Protein AF-A0A3D6BZQ1-F1 (afdb_monomer_lite)

pLDDT: mean 96.12, std 4.13, range [73.62, 98.75]

Structure (mmCIF, N/CA/C/O backbone):
data_AF-A0A3D6BZQ1-F1
#
_entry.id   AF-A0A3D6BZQ1-F1
#
loop_
_atom_site.group_PDB
_atom_site.id
_atom_site.type_symbol
_atom_site.label_atom_id
_atom_site.label_alt_id
_atom_site.label_comp_id
_atom_site.label_asym_id
_atom_site.label_entity_id
_atom_site.label_seq_id
_atom_site.pdbx_PDB_ins_code
_atom_site.Cartn_x
_atom_site.Cartn_y
_atom_site.Cartn_z
_atom_site.occupancy
_atom_site.B_iso_or_equiv
_atom_site.auth_seq_id
_atom_site.auth_comp_id
_atom_site.auth_asym_id
_atom_site.auth_atom_id
_atom_site.pdbx_PDB_model_num
ATOM 1 N N . VAL A 1 1 ? -7.883 0.668 24.525 1.00 73.62 1 VAL A N 1
ATOM 2 C CA . VAL A 1 1 ? -7.044 1.878 24.300 1.00 73.62 1 VAL A CA 1
ATOM 3 C C . VAL A 1 1 ? -7.622 2.742 23.190 1.00 73.62 1 VAL A C 1
ATOM 5 O O . VAL A 1 1 ? -7.834 3.906 23.477 1.00 73.62 1 VAL A O 1
ATOM 8 N N . PHE A 1 2 ? -7.925 2.219 21.991 1.00 86.25 2 PHE A N 1
ATOM 9 C CA . PHE A 1 2 ? -8.587 3.017 20.938 1.00 86.25 2 PHE A CA 1
ATOM 10 C C . PHE A 1 2 ? -10.030 2.593 20.595 1.00 86.25 2 PHE A C 1
ATOM 12 O O . PHE A 1 2 ? -10.793 3.465 20.220 1.00 86.25 2 PHE A O 1
ATOM 19 N N . GLU A 1 3 ? -10.421 1.319 20.780 1.00 91.81 3 GLU A N 1
ATOM 20 C CA . GLU A 1 3 ? -11.824 0.839 20.642 1.00 91.81 3 GLU A CA 1
ATOM 21 C C . GLU A 1 3 ? -12.542 1.298 19.356 1.00 91.81 3 GLU A C 1
ATOM 23 O O . GLU A 1 3 ? -13.721 1.628 19.370 1.00 91.81 3 GLU A O 1
ATOM 28 N N . LEU A 1 4 ? -11.810 1.317 18.242 1.00 95.12 4 LEU A N 1
ATOM 29 C CA . LEU A 1 4 ? -12.316 1.745 16.937 1.00 95.12 4 LEU A CA 1
ATOM 30 C C . LEU A 1 4 ? -13.010 0.588 16.213 1.00 95.12 4 LEU A C 1
ATOM 32 O O . LEU A 1 4 ? -12.614 -0.572 16.373 1.00 95.12 4 LEU A O 1
ATOM 36 N N . GLU A 1 5 ? -14.004 0.914 15.389 1.00 95.50 5 GLU A N 1
ATOM 37 C CA . GLU A 1 5 ? -14.746 -0.064 14.581 1.00 95.50 5 GLU A CA 1
ATOM 38 C C . GLU A 1 5 ? -14.056 -0.360 13.236 1.00 95.50 5 GLU A C 1
ATOM 40 O O . GLU A 1 5 ? -14.208 -1.455 12.693 1.00 95.50 5 GLU A O 1
ATOM 45 N N . ASP A 1 6 ? -13.255 0.581 12.720 1.00 96.56 6 ASP A N 1
ATOM 46 C CA . ASP A 1 6 ? -12.530 0.468 11.449 1.00 96.56 6 ASP A CA 1
ATOM 47 C C . ASP A 1 6 ? -11.029 0.785 11.634 1.00 96.56 6 ASP A C 1
ATOM 49 O O . ASP A 1 6 ? -10.635 1.720 12.333 1.00 96.56 6 ASP A O 1
ATOM 53 N N . ILE A 1 7 ? -10.161 0.013 10.969 1.00 96.56 7 ILE A N 1
ATOM 54 C CA . ILE A 1 7 ? -8.700 0.208 10.977 1.00 96.56 7 ILE A CA 1
ATOM 55 C C . ILE A 1 7 ? -8.283 1.588 10.447 1.00 96.56 7 ILE A C 1
ATOM 57 O O . ILE A 1 7 ? -7.259 2.132 10.860 1.00 96.56 7 ILE A O 1
ATOM 61 N N . ASN A 1 8 ? -9.076 2.165 9.546 1.00 97.94 8 ASN A N 1
ATOM 62 C CA . ASN A 1 8 ? -8.798 3.438 8.889 1.00 97.94 8 ASN A CA 1
ATOM 63 C C . ASN A 1 8 ? -9.087 4.660 9.779 1.00 97.94 8 ASN A C 1
ATOM 65 O O . ASN A 1 8 ? -8.751 5.776 9.393 1.00 97.94 8 ASN A O 1
ATOM 69 N N . GLU A 1 9 ? -9.688 4.469 10.959 1.00 97.69 9 GLU A N 1
ATOM 70 C CA . GLU A 1 9 ? -9.904 5.528 11.958 1.00 97.69 9 GLU A CA 1
ATOM 71 C C . GLU A 1 9 ? -8.666 5.784 12.825 1.00 97.69 9 GLU A C 1
ATOM 73 O O . GLU A 1 9 ? -8.598 6.768 13.568 1.00 97.69 9 GLU A O 1
ATOM 78 N N . LEU A 1 10 ? -7.662 4.907 12.737 1.00 97.06 10 LEU A N 1
ATOM 79 C CA . LEU A 1 10 ? -6.390 5.131 13.402 1.00 97.06 10 LEU A CA 1
ATOM 80 C C . LEU A 1 10 ? -5.724 6.401 12.853 1.00 97.06 10 LEU A C 1
ATOM 82 O O . LEU A 1 10 ? -5.805 6.677 11.654 1.00 97.06 10 LEU A O 1
ATOM 86 N N . PRO A 1 11 ? -4.980 7.150 13.688 1.00 96.81 11 PRO A N 1
ATOM 87 C CA . PRO A 1 11 ? -4.222 8.321 13.252 1.00 96.81 11 PRO A CA 1
ATOM 88 C C . PRO A 1 11 ? -2.946 7.902 12.494 1.00 96.81 11 PRO A C 1
ATOM 90 O O . PRO A 1 11 ? -1.833 8.271 12.864 1.00 96.81 11 PRO A O 1
ATOM 93 N N . ILE A 1 12 ? -3.100 7.085 11.450 1.00 97.44 12 ILE A N 1
ATOM 94 C CA . ILE A 1 12 ? -2.032 6.521 10.628 1.00 97.44 12 ILE A CA 1
ATOM 95 C C . ILE A 1 12 ? -2.317 6.867 9.170 1.00 97.44 12 ILE A C 1
ATOM 97 O O . ILE A 1 12 ? -3.405 6.642 8.652 1.00 97.44 12 ILE A O 1
ATOM 101 N N . SER A 1 13 ? -1.308 7.402 8.491 1.00 98.00 13 SER A N 1
ATOM 102 C CA . SER A 1 13 ? -1.328 7.617 7.046 1.00 98.00 13 SER A CA 1
ATOM 103 C C . SER A 1 13 ? -0.323 6.691 6.372 1.00 98.00 13 SER A C 1
ATOM 105 O O . SER A 1 13 ? 0.793 6.527 6.862 1.00 98.00 13 SER A O 1
ATOM 107 N N . PHE A 1 14 ? -0.709 6.119 5.231 1.00 98.38 14 PHE A N 1
ATOM 108 C CA . PHE A 1 14 ? 0.153 5.266 4.417 1.00 98.38 14 PHE A CA 1
ATOM 109 C C . PHE A 1 14 ? 0.646 6.038 3.191 1.00 98.38 14 PHE A C 1
ATOM 111 O O . PHE A 1 14 ? -0.140 6.366 2.301 1.00 98.38 14 PHE A O 1
ATOM 118 N N . ASP A 1 15 ? 1.948 6.308 3.154 1.00 98.31 15 ASP A N 1
ATOM 119 C CA . ASP A 1 15 ? 2.666 6.844 1.995 1.00 98.31 15 ASP A CA 1
ATOM 120 C C . ASP A 1 15 ? 3.814 5.885 1.659 1.00 98.31 15 ASP A C 1
ATOM 122 O O . ASP A 1 15 ? 4.794 5.777 2.399 1.00 98.31 15 ASP A O 1
ATOM 126 N N . ILE A 1 16 ? 3.618 5.074 0.619 1.00 98.06 16 ILE A N 1
ATOM 127 C CA . ILE A 1 16 ? 4.404 3.870 0.347 1.00 98.06 16 ILE A CA 1
ATOM 128 C C . ILE A 1 16 ? 5.165 4.025 -0.970 1.00 98.06 16 ILE A C 1
ATOM 130 O O . ILE A 1 16 ? 4.582 4.129 -2.052 1.00 98.06 16 ILE A O 1
ATOM 134 N N . GLY A 1 17 ? 6.492 3.949 -0.872 1.00 98.06 17 GLY A N 1
ATOM 135 C CA . GLY A 1 17 ? 7.375 3.728 -2.011 1.00 98.06 17 GLY A CA 1
ATOM 136 C C . GLY A 1 17 ? 7.411 2.251 -2.405 1.00 98.06 17 GLY A C 1
ATOM 137 O O . GLY A 1 17 ? 7.542 1.389 -1.535 1.00 98.06 17 GLY A O 1
ATOM 138 N N . TRP A 1 18 ? 7.338 1.943 -3.701 1.00 98.00 18 TRP A N 1
ATOM 139 C CA . TRP A 1 18 ? 7.450 0.566 -4.195 1.00 98.00 18 TRP A CA 1
ATOM 140 C C . TRP A 1 18 ? 8.442 0.449 -5.358 1.00 98.00 18 TRP A C 1
ATOM 142 O O . TRP A 1 18 ? 8.765 1.432 -6.024 1.00 98.00 18 TRP A O 1
ATOM 152 N N . TYR A 1 19 ? 8.943 -0.769 -5.588 1.00 96.44 19 TYR A N 1
ATOM 153 C CA . TYR A 1 19 ? 9.867 -1.049 -6.692 1.00 96.44 19 TYR A CA 1
ATOM 154 C C . TYR A 1 19 ? 9.674 -2.449 -7.284 1.00 96.44 19 TYR A C 1
ATOM 156 O O . TYR A 1 19 ? 9.537 -2.601 -8.493 1.00 96.44 19 TYR A O 1
ATOM 164 N N . GLU A 1 20 ? 9.636 -3.483 -6.442 1.00 97.75 20 GLU A N 1
ATOM 165 C CA . GLU A 1 20 ? 9.579 -4.881 -6.881 1.00 97.75 20 GLU A CA 1
ATOM 166 C C . GLU A 1 20 ? 8.292 -5.596 -6.433 1.00 97.75 20 GLU A C 1
ATOM 168 O O . GLU A 1 20 ? 7.389 -4.998 -5.845 1.00 97.75 20 GLU A O 1
ATOM 173 N N . GLN A 1 21 ? 8.164 -6.879 -6.767 1.00 98.00 21 GLN A N 1
ATOM 174 C CA . GLN A 1 21 ? 6.901 -7.615 -6.680 1.00 98.00 21 GLN A CA 1
ATOM 175 C C . GLN A 1 21 ? 6.503 -7.952 -5.238 1.00 98.00 21 GLN A C 1
ATOM 177 O O . GLN A 1 21 ? 5.313 -8.099 -4.960 1.00 98.00 21 GLN A O 1
ATOM 182 N N . LYS A 1 22 ? 7.445 -8.038 -4.291 1.00 97.75 22 LYS A N 1
ATOM 183 C CA . LYS A 1 22 ? 7.102 -8.213 -2.873 1.00 97.75 22 LYS A CA 1
ATOM 184 C C . LYS A 1 22 ? 6.382 -6.980 -2.334 1.00 97.75 22 LYS A C 1
ATOM 186 O O . LYS A 1 22 ? 5.440 -7.148 -1.567 1.00 97.75 22 LYS A O 1
ATOM 191 N N . ALA A 1 23 ? 6.729 -5.77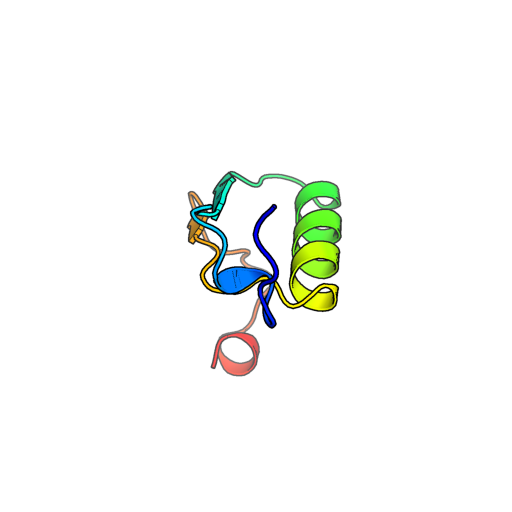0 -2.778 1.00 98.06 23 ALA A N 1
ATOM 192 C CA . ALA A 1 23 ? 5.954 -4.573 -2.442 1.00 98.06 23 ALA A CA 1
ATOM 193 C C . ALA A 1 23 ? 4.502 -4.660 -2.955 1.00 98.06 23 ALA A C 1
ATOM 195 O O . ALA A 1 23 ? 3.578 -4.257 -2.250 1.00 98.06 23 ALA A O 1
ATOM 196 N N . VAL A 1 24 ? 4.277 -5.269 -4.127 1.00 98.06 24 VAL A N 1
ATOM 197 C CA . VAL A 1 24 ? 2.922 -5.552 -4.637 1.00 98.06 24 VAL A CA 1
ATOM 198 C C . VAL A 1 24 ? 2.197 -6.561 -3.742 1.00 98.06 24 VAL A C 1
ATOM 200 O O . VAL A 1 24 ? 1.035 -6.352 -3.410 1.00 98.06 24 VAL A O 1
ATOM 203 N N . ALA A 1 25 ? 2.873 -7.622 -3.293 1.00 98.62 25 ALA A N 1
ATOM 204 C CA . ALA A 1 25 ? 2.284 -8.593 -2.369 1.00 98.62 25 ALA A CA 1
ATOM 20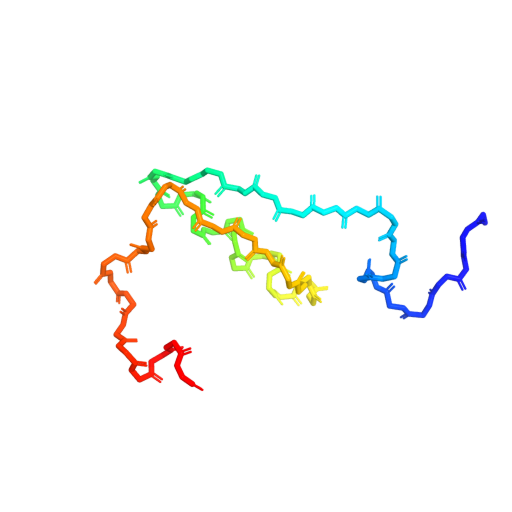5 C C . ALA A 1 25 ? 1.870 -7.947 -1.033 1.00 98.62 25 ALA A C 1
ATOM 207 O O . ALA A 1 25 ? 0.779 -8.216 -0.532 1.00 98.62 25 ALA A O 1
ATOM 208 N N . VAL A 1 26 ? 2.700 -7.052 -0.487 1.00 98.50 26 VAL A N 1
ATOM 209 C CA . VAL A 1 26 ? 2.370 -6.281 0.723 1.00 98.50 26 VAL A CA 1
ATOM 210 C C . VAL A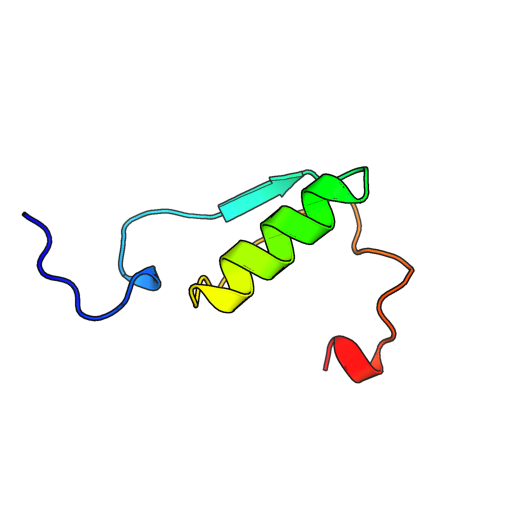 1 26 ? 1.184 -5.350 0.474 1.00 98.50 26 VAL A C 1
ATOM 212 O O . VAL A 1 26 ? 0.271 -5.310 1.294 1.00 98.50 26 VAL A O 1
ATOM 215 N N . LEU A 1 27 ? 1.149 -4.649 -0.663 1.00 98.19 27 LEU A N 1
ATOM 216 C CA . LEU A 1 27 ? 0.015 -3.800 -1.032 1.00 98.19 27 LEU A CA 1
ATOM 217 C C . LEU A 1 27 ? -1.291 -4.604 -1.081 1.00 98.19 27 LEU A C 1
ATOM 219 O O . LEU A 1 27 ? -2.281 -4.194 -0.483 1.00 98.19 27 LEU A O 1
ATOM 223 N N . LEU A 1 28 ? -1.291 -5.771 -1.730 1.00 98.31 28 LEU A N 1
ATOM 224 C CA . LEU A 1 28 ? -2.464 -6.647 -1.791 1.00 98.31 28 LEU A CA 1
ATOM 225 C C . LEU A 1 28 ? -2.882 -7.160 -0.406 1.00 98.31 28 LEU A C 1
ATOM 227 O O . LEU A 1 28 ? -4.076 -7.255 -0.133 1.00 98.31 28 LEU A O 1
ATOM 231 N N . ALA A 1 29 ? -1.927 -7.441 0.483 1.00 98.75 29 ALA A N 1
ATOM 232 C CA . ALA A 1 29 ? -2.225 -7.821 1.861 1.00 98.75 29 ALA A CA 1
ATOM 233 C C . ALA A 1 29 ? -2.890 -6.674 2.644 1.00 98.75 29 ALA A C 1
ATOM 235 O O . ALA A 1 29 ? -3.872 -6.904 3.344 1.00 98.75 29 ALA A O 1
ATOM 236 N N . LEU A 1 30 ? -2.409 -5.436 2.494 1.00 98.56 30 LEU A N 1
ATOM 237 C CA . LEU A 1 30 ? -3.025 -4.256 3.115 1.00 98.56 30 LEU A CA 1
ATOM 238 C C . LEU A 1 30 ? -4.448 -4.021 2.592 1.00 98.56 30 LEU A C 1
ATOM 240 O O . LEU A 1 30 ? -5.357 -3.774 3.383 1.00 98.56 30 LEU A O 1
ATOM 244 N N . LEU A 1 31 ? -4.654 -4.161 1.279 1.00 98.00 31 LEU A N 1
ATOM 245 C CA . LEU A 1 31 ? -5.980 -4.064 0.664 1.00 98.00 31 LEU A CA 1
ATOM 246 C C . LEU A 1 31 ? -6.925 -5.157 1.180 1.00 98.00 31 LEU A C 1
ATOM 248 O O . LEU A 1 31 ? -8.077 -4.871 1.494 1.00 98.00 31 LEU A O 1
ATOM 252 N N . PHE A 1 32 ? -6.435 -6.391 1.329 1.00 98.44 32 PHE A N 1
ATOM 253 C CA . PHE A 1 32 ? -7.202 -7.494 1.912 1.00 98.44 32 PHE A CA 1
ATOM 254 C C . PHE A 1 32 ? -7.608 -7.222 3.369 1.00 98.44 32 PHE A C 1
ATOM 256 O O . PHE A 1 32 ? -8.727 -7.536 3.763 1.00 98.44 32 PHE A O 1
ATOM 263 N N . LEU A 1 33 ? -6.727 -6.597 4.156 1.00 98.38 33 LEU A N 1
ATOM 264 C CA . LEU A 1 33 ? -7.003 -6.185 5.538 1.00 98.38 33 LEU A CA 1
ATOM 265 C C . LEU A 1 33 ? -7.914 -4.948 5.643 1.00 98.38 33 LEU A C 1
ATOM 267 O O . LEU A 1 33 ? -8.217 -4.509 6.750 1.00 98.38 33 LEU A O 1
ATOM 271 N N . GLY A 1 34 ? -8.354 -4.381 4.517 1.00 97.94 34 GLY A N 1
ATOM 272 C CA . GLY A 1 34 ? -9.276 -3.249 4.490 1.00 97.94 34 GLY A CA 1
ATOM 273 C C . GLY A 1 34 ? -8.618 -1.882 4.681 1.00 97.94 34 GLY A C 1
ATOM 274 O O . GLY A 1 34 ? -9.330 -0.912 4.940 1.00 97.94 34 GLY A O 1
ATOM 275 N N . VAL A 1 35 ? -7.292 -1.774 4.535 1.00 98.50 35 VAL A N 1
ATOM 276 C CA . VAL A 1 35 ? -6.587 -0.483 4.573 1.00 98.50 35 VAL A CA 1
ATOM 277 C C . VAL A 1 35 ? -6.929 0.333 3.325 1.00 98.50 35 VAL A C 1
ATOM 279 O O . VAL A 1 35 ? -6.836 -0.150 2.195 1.00 98.50 35 VAL A O 1
ATOM 282 N N . LYS A 1 36 ? -7.311 1.594 3.528 1.00 97.88 36 LYS A N 1
ATOM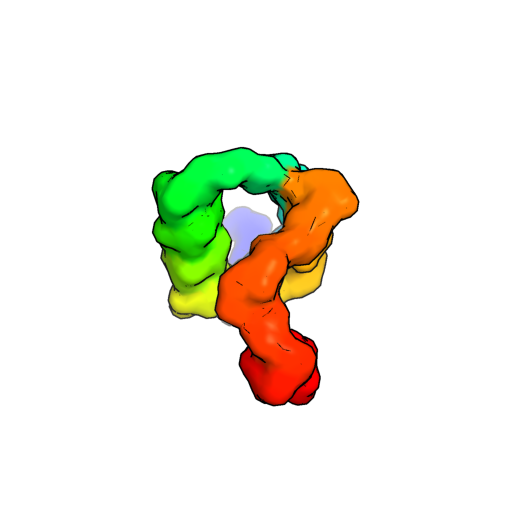 283 C CA . LYS A 1 36 ? -7.745 2.546 2.499 1.00 97.88 36 LYS A CA 1
ATOM 284 C C . LYS A 1 36 ? -6.879 3.807 2.538 1.00 97.88 36 LYS A C 1
ATOM 286 O O . LYS A 1 36 ? -6.135 4.048 3.482 1.00 97.88 36 LYS A O 1
ATOM 291 N N . GLY A 1 37 ? -6.967 4.626 1.487 1.00 97.19 37 GLY A N 1
ATOM 292 C CA . GLY A 1 37 ? -6.275 5.922 1.431 1.00 97.19 37 GLY A CA 1
ATOM 293 C C . GLY A 1 37 ? -4.748 5.837 1.294 1.00 97.19 37 GLY A C 1
ATOM 294 O O . GLY A 1 37 ? -4.052 6.791 1.637 1.00 97.19 37 GLY A O 1
ATOM 295 N N . ILE A 1 38 ? -4.226 4.711 0.797 1.00 98.31 38 ILE A N 1
ATOM 296 C CA . ILE A 1 38 ? -2.790 4.498 0.575 1.00 98.31 38 ILE A CA 1
ATOM 297 C C . ILE A 1 38 ? -2.313 5.381 -0.584 1.00 98.31 38 ILE A C 1
ATOM 299 O O . ILE A 1 38 ? -2.813 5.270 -1.705 1.00 98.31 38 ILE A O 1
ATOM 303 N N . ARG A 1 39 ? -1.306 6.222 -0.335 1.00 98.06 39 ARG A N 1
ATOM 304 C CA . ARG A 1 39 ? -0.531 6.877 -1.394 1.00 98.06 39 ARG A CA 1
ATOM 305 C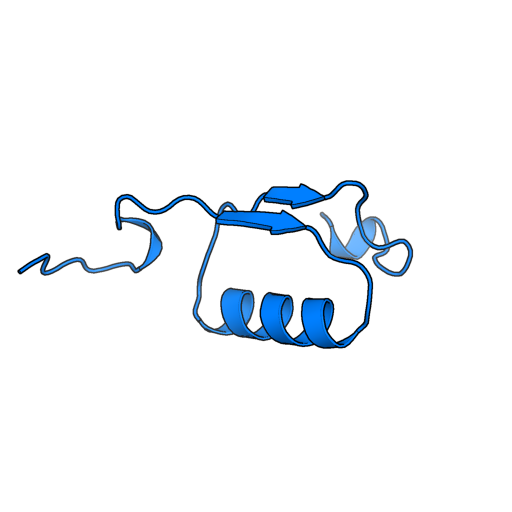 C . ARG A 1 39 ? 0.576 5.924 -1.833 1.00 98.06 39 ARG A C 1
ATOM 307 O O . ARG A 1 39 ? 1.327 5.429 -0.998 1.00 98.06 39 ARG A O 1
ATOM 314 N N . LEU A 1 40 ? 0.643 5.637 -3.130 1.00 97.81 40 LEU A N 1
ATOM 315 C CA . LEU A 1 40 ? 1.609 4.711 -3.719 1.00 97.81 40 LEU A CA 1
ATOM 316 C C . LEU A 1 40 ? 2.425 5.443 -4.788 1.00 97.81 40 LEU A C 1
ATOM 318 O O . LEU A 1 40 ? 1.847 6.005 -5.719 1.00 97.81 40 LEU A O 1
ATOM 322 N N . GLY A 1 41 ? 3.753 5.427 -4.667 1.00 96.62 41 GLY A N 1
ATOM 323 C CA . GLY A 1 41 ? 4.637 6.179 -5.560 1.00 96.62 41 GLY A CA 1
ATOM 324 C C . GLY A 1 41 ? 6.063 5.618 -5.668 1.00 96.62 41 GLY A C 1
ATOM 325 O O . GLY A 1 41 ? 6.372 4.593 -5.061 1.00 96.62 41 GLY A O 1
ATOM 326 N N . PRO A 1 42 ? 6.947 6.254 -6.462 1.00 95.75 42 PRO A N 1
ATOM 327 C CA . PRO A 1 42 ? 6.740 7.544 -7.133 1.00 95.75 42 PRO A CA 1
ATOM 328 C C . PRO A 1 42 ? 5.858 7.474 -8.392 1.00 95.75 42 PRO A C 1
ATOM 330 O O . PRO A 1 42 ? 5.357 8.501 -8.836 1.00 95.75 42 PRO A O 1
ATOM 333 N N . SER A 1 43 ? 5.640 6.287 -8.959 1.00 95.38 43 SER A N 1
ATOM 334 C CA . SER A 1 43 ? 4.717 6.054 -10.075 1.00 95.38 43 SER A CA 1
ATOM 335 C C . SER A 1 43 ? 3.755 4.913 -9.758 1.00 95.38 43 SER A C 1
ATOM 337 O O . SER A 1 43 ? 4.057 4.033 -8.948 1.00 95.38 43 SER A O 1
ATOM 339 N N . LEU A 1 44 ? 2.592 4.909 -10.411 1.00 94.69 44 LEU A N 1
ATOM 340 C CA . LEU A 1 44 ? 1.683 3.768 -10.345 1.00 94.69 44 LEU A CA 1
ATOM 341 C C . LEU A 1 44 ? 2.243 2.579 -11.143 1.00 94.69 44 LEU A C 1
ATOM 343 O O . LEU A 1 44 ? 2.972 2.784 -12.122 1.00 94.69 44 LEU A O 1
ATOM 347 N N . PRO A 1 45 ? 1.904 1.334 -10.770 1.00 94.06 45 PRO A N 1
ATOM 348 C CA . PRO A 1 45 ? 2.375 0.171 -11.502 1.00 94.06 45 PRO A CA 1
ATOM 349 C C . PRO A 1 45 ? 1.810 0.112 -12.919 1.00 94.06 45 PRO A C 1
ATOM 351 O O . PRO A 1 45 ? 0.601 0.057 -13.123 1.00 94.06 45 PRO A O 1
ATOM 354 N N . ALA A 1 46 ? 2.704 0.047 -13.906 1.00 95.75 46 ALA A N 1
ATOM 355 C CA . ALA A 1 46 ? 2.345 0.015 -15.325 1.00 95.75 46 ALA A CA 1
ATOM 356 C C . ALA A 1 46 ? 1.506 -1.211 -15.738 1.00 95.75 46 ALA A C 1
ATOM 358 O O . ALA A 1 46 ? 0.896 -1.209 -16.801 1.00 95.75 46 ALA A O 1
ATOM 359 N N . PHE A 1 47 ? 1.477 -2.264 -14.915 1.00 95.69 47 PHE A N 1
ATOM 360 C CA . PHE A 1 47 ? 0.664 -3.455 -15.163 1.00 95.69 47 PHE A CA 1
ATOM 361 C C . PHE A 1 47 ? -0.823 -3.263 -14.825 1.00 95.69 47 PHE A C 1
ATOM 363 O O . PHE A 1 47 ? -1.634 -4.123 -15.167 1.00 95.69 47 PHE A O 1
ATOM 370 N N . VAL A 1 48 ? -1.201 -2.175 -14.144 1.00 94.62 48 VAL A N 1
ATOM 371 C CA . VAL A 1 48 ? -2.603 -1.907 -13.815 1.00 94.62 48 VAL A CA 1
ATOM 372 C C . VAL A 1 48 ? -3.248 -1.162 -14.97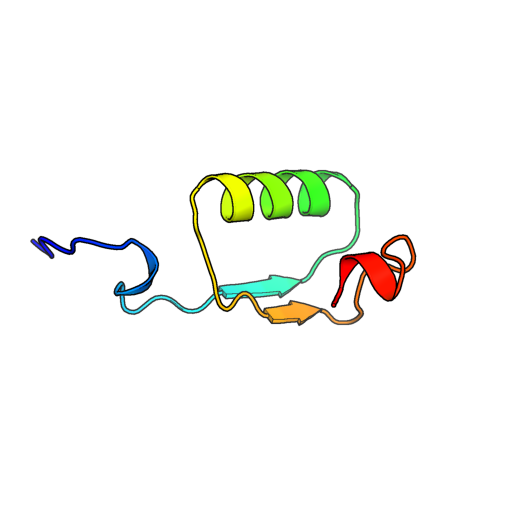8 1.00 94.62 48 VAL A C 1
ATOM 374 O O . VAL A 1 48 ? -2.863 -0.045 -15.316 1.00 94.62 48 VAL A O 1
ATOM 377 N N . SER A 1 49 ? -4.240 -1.792 -15.605 1.00 96.81 49 SER A N 1
ATOM 378 C CA . SER A 1 49 ? -5.003 -1.145 -16.673 1.00 96.81 49 SER A CA 1
ATOM 379 C C . SER A 1 49 ? -5.925 -0.049 -16.116 1.00 96.81 49 SER A C 1
ATOM 381 O O . SER A 1 49 ? -6.361 -0.153 -14.967 1.00 96.81 49 SER A O 1
ATOM 383 N N . PRO A 1 50 ? -6.309 0.958 -16.923 1.00 95.00 50 PRO A N 1
ATOM 384 C CA . PRO A 1 50 ? -7.266 1.980 -16.496 1.00 95.00 50 PRO A CA 1
ATOM 385 C C . PRO A 1 50 ? -8.583 1.400 -15.965 1.00 95.00 50 PRO A C 1
ATOM 387 O O . PRO A 1 50 ? -9.121 1.909 -14.995 1.00 95.00 50 PRO A O 1
ATOM 390 N N . THR A 1 51 ? -9.082 0.302 -16.543 1.00 97.12 51 THR A N 1
ATOM 391 C CA . THR A 1 51 ? -10.313 -0.367 -16.085 1.00 97.12 51 THR A CA 1
ATOM 392 C C . THR A 1 51 ? -10.192 -0.950 -14.680 1.00 97.12 51 THR A C 1
ATOM 394 O O . THR A 1 51 ? -11.195 -1.056 -13.995 1.00 97.12 51 THR A O 1
ATOM 397 N N . VAL A 1 52 ? -8.988 -1.330 -14.247 1.00 94.69 52 VAL A N 1
ATOM 398 C CA . VAL A 1 52 ? -8.754 -1.844 -12.887 1.00 94.69 52 VAL A CA 1
ATOM 399 C C . VAL A 1 52 ? -8.576 -0.701 -11.877 1.00 94.69 52 VAL A C 1
ATOM 401 O O . VAL A 1 52 ? -8.779 -0.912 -10.688 1.00 94.69 52 VAL A O 1
ATOM 404 N N . LEU A 1 53 ? -8.196 0.501 -12.331 1.00 91.00 53 LEU A N 1
ATOM 405 C CA . LEU A 1 53 ? -8.062 1.691 -11.477 1.00 91.00 53 LEU A CA 1
ATOM 406 C C . LEU A 1 53 ? -9.383 2.441 -11.233 1.00 91.00 53 LEU A C 1
ATOM 408 O O . LEU A 1 53 ? -9.435 3.233 -10.294 1.00 91.00 53 LEU A O 1
ATOM 412 N N . ASN A 1 54 ? -10.392 2.237 -12.084 1.00 84.62 54 ASN A N 1
ATOM 413 C CA . ASN A 1 54 ? -11.701 2.904 -12.029 1.00 84.62 54 ASN A CA 1
ATOM 414 C C . ASN A 1 54 ? -12.735 2.070 -11.270 1.00 84.62 54 ASN A C 1
ATOM 416 O O . ASN A 1 54 ? -13.592 2.692 -10.606 1.00 84.62 54 ASN A O 1
#

Radius of gyration: 12.98 Å; chains: 1; bounding box: 25×17×41 Å

Sequence (54 aa):
VFELEDINELPISFDIGWYEQKAVAVLLALLFLGVKGIRLGPSLPAFVSPTVLN

Foldseek 3Di:
DPPDPDPQPPPDAAEDEDDDVVSVVVVVVCVVNVNDRHHYDPDDDPPQDPVNVD

Secondary structure (DSSP, 8-state):
----SSGGGSS---EEE--SHHHHHHHHHHHHTT----EEESS--TTS-HHHH-